Protein AF-A0A7S3PDJ6-F1 (afdb_monomer_lite)

Secondary structure (DSSP, 8-state):
-HHHHHHHIIIIIIIHHHTTGGGSSSPP--------TTTHHHHHHTTS-S-----HHHHHHHHHHH---------EEEEETTEEEEE----------TT-TT-SSSGGGTTPPPP------S--TTSS----

Organism: NCBI:txid265554

Radius of gyration: 19.79 Å; chains: 1; bounding box: 51×31×47 Å

Foldseek 3Di:
DVVQCVVPCVPFFVVCQVPVQVVDVVGDGGDDDDDDLVCVVVCVVVVVDDDDDDDVVSVVLCCVPVVDDDPAFDFDWDADPNDIDTDRDDDDDDDDDPPPPQDDDPVSCVPPDDDDDDPDDVDSVRPPPPDD

pLDDT: mean 81.1, std 13.99, range [37.38, 95.25]

Structure (mmCIF, N/CA/C/O backbone):
data_AF-A0A7S3PDJ6-F1
#
_entry.id   AF-A0A7S3PDJ6-F1
#
loop_
_atom_site.group_PDB
_atom_site.id
_atom_site.type_symbol
_atom_site.label_atom_id
_atom_site.label_alt_id
_atom_site.label_comp_id
_atom_site.label_asym_id
_atom_site.label_entity_id
_atom_site.label_seq_id
_atom_site.pdbx_PDB_ins_code
_atom_site.Cartn_x
_atom_site.Cartn_y
_atom_site.Cartn_z
_atom_site.occupancy
_atom_site.B_iso_or_equiv
_atom_site.auth_seq_id
_atom_site.auth_comp_id
_atom_site.auth_asym_id
_atom_site.auth_atom_id
_atom_site.pdbx_PDB_model_num
ATOM 1 N N . ASP A 1 1 ? -8.481 14.902 6.857 1.00 67.81 1 ASP A N 1
ATOM 2 C CA . ASP A 1 1 ? -8.453 15.216 5.417 1.00 67.81 1 ASP A CA 1
ATOM 3 C C . ASP A 1 1 ? -9.812 14.865 4.818 1.00 67.81 1 ASP A C 1
ATOM 5 O O . ASP A 1 1 ? -10.218 13.708 4.883 1.00 67.81 1 ASP A O 1
ATOM 9 N N . GLU A 1 2 ? -10.553 15.860 4.327 1.00 78.38 2 GLU A N 1
ATOM 10 C CA . GLU A 1 2 ? -11.913 15.667 3.799 1.00 78.38 2 GLU A CA 1
ATOM 11 C C . GLU A 1 2 ? -11.927 14.908 2.460 1.00 78.38 2 GLU A C 1
ATOM 13 O O . GLU A 1 2 ? -12.870 14.166 2.178 1.00 78.38 2 GLU A O 1
ATOM 18 N N . LEU A 1 3 ? -10.874 15.034 1.646 1.00 78.88 3 LEU A N 1
ATOM 19 C CA . LEU A 1 3 ? -10.787 14.373 0.342 1.00 78.88 3 LEU A CA 1
ATOM 20 C C . LEU A 1 3 ? -10.604 12.866 0.505 1.00 78.88 3 LEU A C 1
ATOM 22 O O . LEU A 1 3 ? -11.291 12.090 -0.159 1.00 78.88 3 LEU A O 1
ATOM 26 N N . VAL A 1 4 ? -9.730 12.453 1.428 1.00 74.25 4 VAL A N 1
ATOM 27 C CA . VAL A 1 4 ? -9.531 11.035 1.769 1.00 74.25 4 VAL A CA 1
ATOM 28 C C . VAL A 1 4 ? -10.837 10.422 2.271 1.00 74.25 4 VAL A C 1
ATOM 30 O O . VAL A 1 4 ? -11.233 9.354 1.807 1.00 74.25 4 VAL A O 1
ATOM 33 N N . TYR A 1 5 ? -11.547 11.127 3.158 1.00 81.25 5 TYR A N 1
ATOM 34 C CA . TYR A 1 5 ? -12.840 10.668 3.659 1.00 81.25 5 TYR A CA 1
ATOM 35 C C . TYR A 1 5 ? -13.850 10.489 2.518 1.00 81.25 5 TYR A C 1
ATOM 37 O O . TYR A 1 5 ? -14.393 9.403 2.342 1.00 81.25 5 TYR A O 1
ATOM 45 N N . ARG A 1 6 ? -14.062 11.510 1.678 1.00 83.00 6 ARG A N 1
ATOM 46 C CA . ARG A 1 6 ? -15.018 11.427 0.560 1.00 83.00 6 ARG A CA 1
ATOM 47 C C . ARG A 1 6 ? -14.681 10.312 -0.434 1.00 83.00 6 ARG A C 1
ATOM 49 O O . ARG A 1 6 ? -15.595 9.677 -0.949 1.00 83.00 6 ARG A O 1
ATOM 56 N N . MET A 1 7 ? -13.397 10.070 -0.696 1.00 79.56 7 MET A N 1
ATOM 57 C CA . MET A 1 7 ? -12.949 9.072 -1.670 1.00 79.56 7 MET A CA 1
ATOM 58 C C . MET A 1 7 ? -13.168 7.633 -1.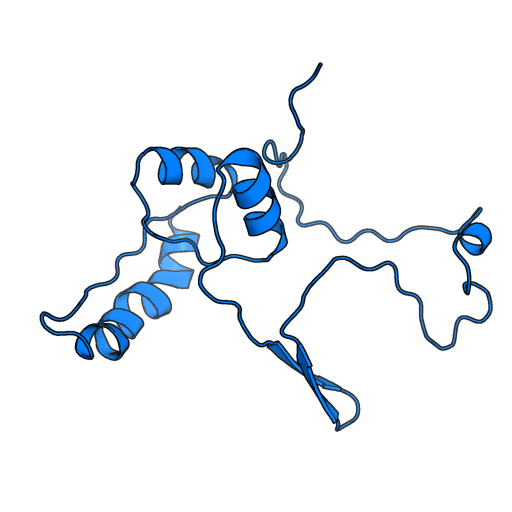192 1.00 79.56 7 MET A C 1
ATOM 60 O O . MET A 1 7 ? -13.532 6.773 -1.990 1.00 79.56 7 MET A O 1
ATOM 64 N N . TYR A 1 8 ? -12.960 7.371 0.101 1.00 82.38 8 TYR A N 1
ATOM 65 C CA . TYR A 1 8 ? -12.912 6.005 0.625 1.00 82.38 8 TYR A CA 1
ATOM 66 C C . TYR A 1 8 ? -14.095 5.618 1.519 1.00 82.38 8 TYR A C 1
ATOM 68 O O . TYR A 1 8 ? -14.341 4.425 1.685 1.00 82.38 8 TYR A O 1
ATOM 76 N N . ASN A 1 9 ? -14.870 6.575 2.041 1.00 87.12 9 ASN A N 1
ATOM 77 C CA . ASN A 1 9 ? -15.983 6.298 2.958 1.00 87.12 9 ASN A CA 1
ATOM 78 C C . ASN A 1 9 ? -17.065 5.398 2.341 1.00 87.12 9 ASN A C 1
ATOM 80 O O . ASN A 1 9 ? -17.542 4.471 2.991 1.00 87.12 9 ASN A O 1
ATOM 84 N N . VAL A 1 10 ? -17.423 5.622 1.074 1.00 88.00 10 VAL A N 1
ATOM 85 C CA . VAL A 1 10 ? -18.450 4.810 0.397 1.00 88.00 10 VAL A CA 1
ATOM 86 C C . VAL A 1 10 ? -18.005 3.349 0.277 1.00 88.00 10 VAL A C 1
ATOM 88 O O . VAL A 1 10 ? -18.764 2.437 0.594 1.00 88.00 10 VAL A O 1
ATOM 91 N N . THR A 1 11 ? -16.760 3.107 -0.132 1.00 83.50 11 THR A N 1
ATOM 92 C CA . THR A 1 11 ? -16.260 1.743 -0.352 1.00 83.50 11 THR A CA 1
ATOM 93 C C . THR A 1 11 ? -15.907 1.034 0.954 1.00 83.50 11 THR A C 1
ATOM 95 O O . THR A 1 11 ? -16.311 -0.105 1.163 1.00 83.50 11 THR A O 1
ATOM 98 N N . PHE A 1 12 ? -15.145 1.675 1.840 1.00 85.62 12 PHE A N 1
ATOM 99 C CA . PHE A 1 12 ? -14.591 0.992 3.008 1.00 85.62 12 PHE A CA 1
ATOM 100 C C . PHE A 1 12 ? -15.495 1.047 4.236 1.00 85.62 12 PHE A C 1
ATOM 102 O O . PHE A 1 12 ? -15.609 0.037 4.913 1.00 85.62 12 PHE A O 1
ATOM 109 N N . ALA A 1 13 ? -16.170 2.163 4.521 1.00 88.62 13 ALA A N 1
ATOM 110 C CA . ALA A 1 13 ? -17.091 2.201 5.658 1.00 88.62 13 ALA A CA 1
ATOM 111 C C . ALA A 1 13 ? -18.464 1.652 5.265 1.00 88.62 13 ALA A C 1
ATOM 113 O O . ALA A 1 13 ? -18.921 0.654 5.819 1.00 88.62 13 ALA A O 1
ATOM 114 N N . GLN A 1 14 ? -19.119 2.257 4.270 1.00 91.62 14 GLN A N 1
ATOM 115 C CA . GLN A 1 14 ? -20.511 1.919 3.954 1.00 91.62 14 GLN A CA 1
ATOM 116 C C . GLN A 1 14 ? -20.635 0.525 3.331 1.00 91.62 14 GLN A C 1
ATOM 118 O O . GLN A 1 14 ? -21.355 -0.325 3.854 1.00 91.62 14 GLN A O 1
ATOM 123 N N . TYR A 1 15 ? -19.919 0.266 2.232 1.00 91.56 15 TYR A N 1
ATOM 124 C CA . TYR A 1 15 ? -20.054 -1.000 1.515 1.00 91.56 15 TYR A CA 1
ATOM 125 C C . TYR A 1 15 ? -19.527 -2.194 2.321 1.00 91.56 15 TYR A C 1
ATOM 127 O O . TYR A 1 15 ? -20.222 -3.208 2.385 1.00 91.56 15 TYR A O 1
ATOM 135 N N . LEU A 1 16 ? -18.362 -2.108 2.984 1.00 90.38 16 LEU A N 1
ATOM 136 C CA . LEU A 1 16 ? -17.887 -3.235 3.803 1.00 90.38 16 LEU A CA 1
ATOM 137 C C . LEU A 1 16 ? -18.802 -3.510 4.996 1.00 90.38 16 LEU A C 1
ATOM 139 O O . LEU A 1 16 ? -19.084 -4.676 5.251 1.00 90.38 16 LEU A O 1
ATOM 143 N N . THR A 1 17 ? -19.336 -2.487 5.670 1.00 91.81 17 THR A N 1
ATOM 144 C CA . THR A 1 17 ? -20.303 -2.692 6.766 1.00 91.81 17 THR A CA 1
ATOM 145 C C . THR A 1 17 ? -21.573 -3.377 6.269 1.00 91.81 17 THR A C 1
ATOM 147 O O . THR A 1 17 ? -22.051 -4.331 6.884 1.00 91.81 17 THR A O 1
ATOM 150 N N . ALA A 1 18 ? -22.101 -2.935 5.124 1.00 93.62 18 ALA A N 1
ATOM 151 C CA . ALA A 1 18 ? -23.309 -3.501 4.528 1.00 93.62 18 ALA A CA 1
ATOM 152 C C . ALA A 1 18 ? -23.107 -4.912 3.948 1.00 93.62 18 ALA A C 1
ATOM 154 O O . ALA A 1 18 ? -24.084 -5.625 3.730 1.00 93.62 18 ALA A O 1
ATOM 155 N N . THR A 1 19 ? -21.862 -5.323 3.682 1.00 93.56 19 THR A N 1
ATOM 156 C CA . THR A 1 19 ? -21.550 -6.608 3.041 1.00 93.56 19 THR A CA 1
ATOM 157 C C . THR A 1 19 ? -20.718 -7.517 3.940 1.00 93.56 19 THR A C 1
ATOM 159 O O . THR A 1 19 ? -21.255 -8.435 4.552 1.00 93.56 19 THR A O 1
ATOM 162 N N . ALA A 1 20 ? -19.408 -7.289 4.029 1.00 89.50 20 ALA A N 1
ATOM 163 C CA . ALA A 1 20 ? -18.483 -8.107 4.805 1.00 89.50 20 ALA A CA 1
ATOM 164 C C . ALA A 1 20 ? -18.820 -8.115 6.303 1.00 89.50 20 ALA A C 1
ATOM 166 O O . ALA A 1 20 ? -18.768 -9.173 6.922 1.00 89.50 20 ALA A O 1
ATOM 167 N N . GLY A 1 21 ? -19.218 -6.971 6.864 1.00 90.88 21 GLY A N 1
ATOM 168 C CA . GLY A 1 21 ? -19.548 -6.821 8.282 1.00 90.88 21 GLY A CA 1
ATOM 169 C C . GLY A 1 21 ? -20.719 -7.696 8.721 1.00 90.88 21 GLY A C 1
ATOM 170 O O . GLY A 1 21 ? -20.680 -8.277 9.802 1.00 90.88 21 GLY A O 1
ATOM 171 N N . GLN A 1 22 ? -21.699 -7.896 7.834 1.00 95.25 22 GLN A N 1
ATOM 172 C CA . GLN A 1 22 ? -22.871 -8.746 8.080 1.00 95.25 22 GLN A CA 1
ATOM 173 C C . GLN A 1 22 ? -22.553 -10.248 8.116 1.00 95.25 22 GLN A C 1
ATOM 175 O O . GLN A 1 22 ? -23.425 -11.053 8.426 1.00 95.25 22 GLN A O 1
ATOM 180 N N . ARG A 1 23 ? -21.324 -10.655 7.771 1.00 94.19 23 ARG A N 1
ATOM 181 C CA . ARG A 1 23 ? -20.904 -12.066 7.808 1.00 94.19 23 ARG A CA 1
ATOM 182 C C . ARG A 1 23 ? -20.448 -12.527 9.195 1.00 94.19 23 ARG A C 1
ATOM 184 O O . ARG A 1 23 ? -20.152 -13.708 9.351 1.00 94.19 23 ARG A O 1
ATOM 191 N N . PHE A 1 24 ? -20.352 -11.616 10.159 1.00 94.44 24 PHE A N 1
ATOM 192 C CA . PHE A 1 24 ? -19.888 -11.879 11.521 1.00 94.44 24 PHE A CA 1
ATOM 193 C C . PHE A 1 24 ? -21.055 -11.865 12.517 1.00 94.44 24 PHE A C 1
ATOM 195 O O . PHE A 1 24 ? -22.083 -11.240 12.254 1.00 94.44 24 PHE A O 1
ATOM 202 N N . ASP A 1 25 ? -20.878 -12.536 13.659 1.00 92.81 25 ASP A N 1
ATOM 203 C CA . ASP A 1 25 ? -21.824 -12.532 14.780 1.00 92.81 25 ASP A CA 1
ATOM 204 C C . ASP A 1 25 ? -21.097 -12.141 16.091 1.00 92.81 25 ASP A C 1
ATOM 206 O O . ASP A 1 25 ? -20.258 -12.915 16.564 1.00 92.81 25 ASP A O 1
ATOM 210 N N . PRO A 1 26 ? -21.354 -10.945 16.661 1.00 93.50 26 PRO A N 1
ATOM 211 C CA . PRO A 1 26 ? -22.247 -9.913 16.129 1.00 93.50 26 PRO A CA 1
ATOM 212 C C . PRO A 1 26 ? -21.678 -9.241 14.860 1.00 93.50 26 PRO A C 1
ATOM 214 O O . PRO A 1 26 ? -20.461 -9.270 14.641 1.00 93.50 26 PRO A O 1
ATOM 217 N N . PRO A 1 27 ? -22.527 -8.607 14.025 1.00 94.44 27 PRO A N 1
ATOM 218 C CA . PRO A 1 27 ? -22.075 -7.911 12.824 1.00 94.44 27 PRO A CA 1
ATOM 219 C C . PRO A 1 27 ? -21.027 -6.837 13.123 1.00 94.44 27 PRO A C 1
ATOM 221 O O . PRO A 1 27 ? -21.184 -6.042 14.052 1.00 94.44 27 PRO A O 1
ATOM 224 N N . LEU A 1 28 ? -19.983 -6.778 12.296 1.00 92.62 28 LEU A N 1
ATOM 225 C CA . LEU A 1 28 ? -18.945 -5.751 12.397 1.00 92.62 28 LEU A CA 1
ATOM 226 C C . LEU A 1 28 ? -19.359 -4.473 11.663 1.00 92.62 28 LEU A C 1
ATOM 228 O O . LEU A 1 28 ? -20.011 -4.522 10.615 1.00 92.62 28 LEU A O 1
ATOM 232 N N . GLN A 1 29 ? -18.913 -3.332 12.183 1.00 93.19 29 GLN A N 1
ATOM 233 C CA . GLN A 1 29 ? -18.981 -2.044 11.499 1.00 93.19 29 GLN A CA 1
ATOM 234 C C . GLN A 1 29 ? -17.577 -1.541 11.190 1.00 93.19 29 GLN A C 1
ATOM 236 O O . GLN A 1 29 ? -16.646 -1.746 11.964 1.00 93.19 29 GLN A O 1
ATOM 241 N N . PHE A 1 30 ? -17.440 -0.895 10.038 1.00 91.62 30 PHE A N 1
ATOM 242 C CA . PHE A 1 30 ? -16.197 -0.298 9.580 1.00 91.62 30 PHE A CA 1
ATOM 243 C C . PHE A 1 30 ? -16.338 1.220 9.569 1.00 91.62 30 PHE A C 1
ATOM 245 O O . PHE A 1 30 ? -17.299 1.758 9.014 1.00 91.62 30 PHE A O 1
ATOM 252 N N . GLU A 1 31 ? -15.341 1.904 10.119 1.00 91.31 31 GLU A N 1
ATOM 253 C CA . GLU A 1 31 ? -15.252 3.360 10.127 1.00 91.31 31 GLU A CA 1
ATOM 254 C C . GLU A 1 31 ? -13.992 3.825 9.393 1.00 91.31 31 GLU A C 1
ATOM 256 O O . GLU A 1 31 ? -12.964 3.147 9.386 1.00 91.31 31 GLU A O 1
ATOM 261 N N . ILE A 1 32 ? -14.071 4.994 8.750 1.00 89.25 32 ILE A N 1
ATOM 262 C CA . ILE A 1 32 ? -12.915 5.609 8.096 1.00 89.25 32 ILE A CA 1
ATOM 263 C C . ILE A 1 32 ? -12.363 6.717 8.974 1.00 89.25 32 ILE A C 1
ATOM 265 O O . ILE A 1 32 ? -12.985 7.765 9.145 1.00 89.25 32 ILE A O 1
ATOM 269 N N . VAL A 1 33 ? -11.131 6.510 9.428 1.00 89.00 33 VAL A N 1
ATOM 270 C CA . VAL A 1 33 ? -10.300 7.554 10.017 1.00 89.00 33 VAL A CA 1
ATOM 271 C C . VAL A 1 33 ? -9.421 8.135 8.909 1.00 89.00 33 VAL A C 1
ATOM 273 O O . VAL A 1 33 ? -8.638 7.406 8.298 1.00 89.00 33 VAL A O 1
ATOM 276 N N . PRO A 1 34 ? -9.526 9.437 8.590 1.00 85.62 34 PRO A N 1
ATOM 277 C CA . PRO A 1 34 ? -8.653 10.050 7.599 1.00 85.62 34 PRO A CA 1
ATOM 278 C C . PRO A 1 34 ? -7.210 10.082 8.107 1.00 85.62 34 PRO A C 1
ATOM 280 O O . PRO A 1 34 ? -6.897 10.789 9.067 1.00 85.62 34 PRO A O 1
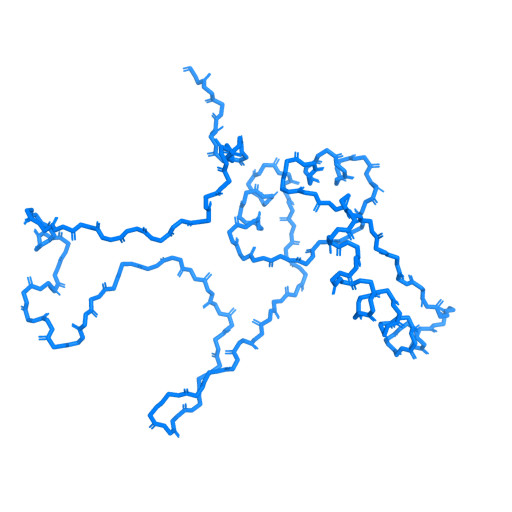ATOM 283 N N . VAL A 1 35 ? -6.329 9.351 7.429 1.00 83.94 35 VAL A N 1
ATOM 284 C CA . VAL A 1 35 ? -4.901 9.277 7.749 1.00 83.94 35 VA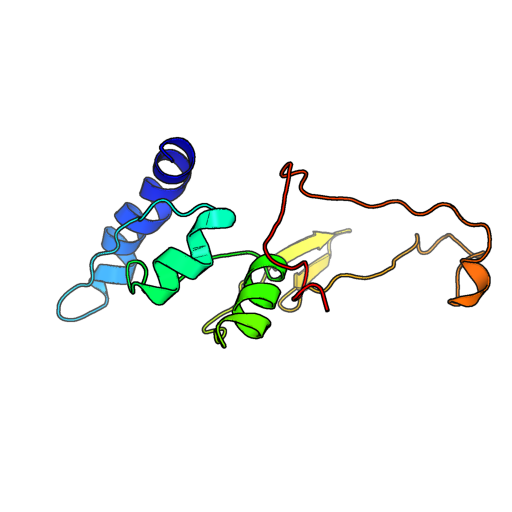L A CA 1
ATOM 285 C C . VAL A 1 35 ? -4.086 9.780 6.564 1.00 83.94 35 VAL A C 1
ATOM 287 O O . VAL A 1 35 ? -4.304 9.372 5.423 1.00 83.94 35 VAL A O 1
ATOM 290 N N . SER A 1 36 ? -3.143 10.677 6.837 1.00 82.62 36 SER A N 1
ATOM 291 C CA . SER A 1 36 ? -2.108 11.079 5.882 1.00 82.62 36 SER A CA 1
ATOM 292 C C . SER A 1 36 ? -0.851 10.238 6.089 1.00 82.62 36 SER A C 1
ATOM 294 O O . SER A 1 36 ? -0.641 9.698 7.173 1.00 82.62 36 SER A O 1
ATOM 296 N N . LEU A 1 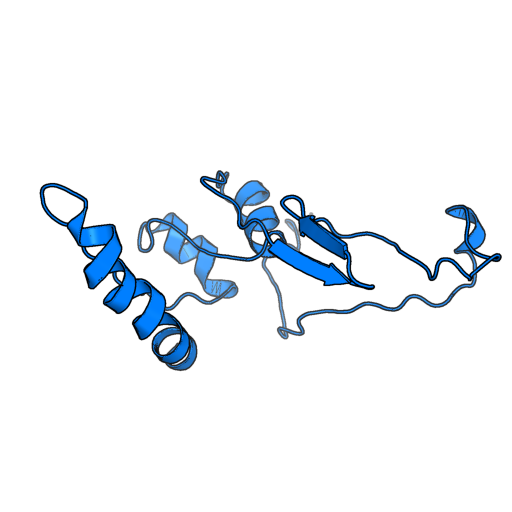37 ? 0.036 10.183 5.090 1.00 76.69 37 LEU A N 1
ATOM 297 C CA . LEU A 1 37 ? 1.336 9.519 5.258 1.00 76.69 37 LEU A CA 1
ATOM 298 C C . LEU A 1 37 ? 2.121 10.083 6.450 1.00 76.69 37 LEU A C 1
ATOM 300 O O . LEU A 1 37 ? 2.765 9.324 7.155 1.00 76.69 37 LEU A O 1
ATOM 304 N N . GLU A 1 38 ? 2.018 11.386 6.718 1.00 80.06 38 GLU A N 1
ATOM 305 C CA . GLU A 1 38 ? 2.700 12.037 7.844 1.00 80.06 38 GLU A CA 1
ATOM 306 C C . GLU A 1 38 ? 2.138 11.621 9.214 1.00 80.06 38 GLU A C 1
ATOM 308 O O . GLU A 1 38 ? 2.894 11.510 10.172 1.00 80.06 38 GLU A O 1
ATOM 313 N N . SER A 1 39 ? 0.829 11.366 9.309 1.00 85.56 39 SER A N 1
ATOM 314 C CA . SER A 1 39 ? 0.150 11.026 10.573 1.00 85.56 39 SER A CA 1
ATOM 315 C C . SER A 1 39 ? -0.016 9.524 10.804 1.00 85.56 39 SER A C 1
ATOM 317 O O . SER A 1 39 ? -0.485 9.124 11.866 1.00 85.56 39 SER A O 1
ATOM 319 N N . LEU A 1 40 ? 0.363 8.681 9.838 1.00 86.88 40 LEU A N 1
ATOM 320 C CA . LEU A 1 40 ? 0.119 7.240 9.896 1.00 86.88 40 LEU A CA 1
ATOM 321 C C . LEU A 1 40 ? 0.783 6.571 11.101 1.00 86.88 40 LEU A C 1
ATOM 323 O O . LEU A 1 40 ? 0.106 5.857 11.834 1.00 86.88 40 LEU A O 1
ATOM 327 N N . SER A 1 41 ? 2.079 6.811 11.324 1.00 84.69 41 SER A N 1
ATOM 328 C CA . SER A 1 41 ? 2.808 6.172 12.433 1.00 84.69 41 SER A CA 1
ATOM 329 C C . SER A 1 41 ? 2.263 6.625 13.784 1.00 84.69 41 SER A C 1
ATOM 331 O O . SER A 1 41 ? 1.975 5.794 14.638 1.00 84.69 41 SER A O 1
ATOM 333 N N . GLU A 1 42 ? 2.020 7.928 13.953 1.00 89.50 42 GLU A N 1
ATOM 334 C CA . GLU A 1 42 ? 1.446 8.468 15.188 1.00 89.50 42 GLU A CA 1
ATOM 335 C C . GLU A 1 42 ? 0.065 7.870 15.483 1.00 89.50 42 GLU A C 1
ATOM 337 O O . GLU A 1 42 ? -0.175 7.400 16.592 1.00 89.50 42 GLU A O 1
ATOM 342 N N . LYS A 1 43 ? -0.831 7.846 14.490 1.00 89.75 43 LYS A N 1
ATOM 343 C CA . LYS A 1 43 ? -2.186 7.302 14.649 1.00 89.75 43 LYS A CA 1
ATOM 344 C C . LYS A 1 43 ? -2.184 5.800 14.905 1.00 89.75 43 LYS A C 1
ATOM 346 O O . LYS A 1 43 ? -2.972 5.334 15.719 1.00 89.75 43 LYS A O 1
ATOM 351 N N . ALA A 1 44 ? -1.286 5.057 14.260 1.00 87.56 44 ALA A N 1
ATOM 352 C CA . ALA A 1 44 ? -1.111 3.633 14.519 1.00 87.56 44 ALA A CA 1
ATOM 353 C C . ALA A 1 44 ? -0.599 3.377 15.947 1.00 87.56 44 ALA A C 1
ATOM 355 O O . ALA A 1 44 ? -1.134 2.526 16.645 1.00 87.56 44 ALA A O 1
ATOM 356 N N . LEU A 1 45 ? 0.395 4.144 16.414 1.00 87.06 45 LEU A N 1
ATOM 357 C CA . LEU A 1 45 ? 0.944 4.018 17.771 1.00 87.06 45 LEU A CA 1
ATOM 358 C C . LEU A 1 45 ? -0.048 4.428 18.868 1.00 87.06 45 LEU A C 1
ATOM 360 O O . LEU A 1 45 ? 0.059 3.946 19.991 1.00 87.06 45 LEU A O 1
ATOM 364 N N . LYS A 1 46 ? -0.988 5.323 18.553 1.00 92.56 46 LYS A N 1
ATOM 365 C CA . LYS A 1 46 ? -2.082 5.727 19.445 1.00 92.56 4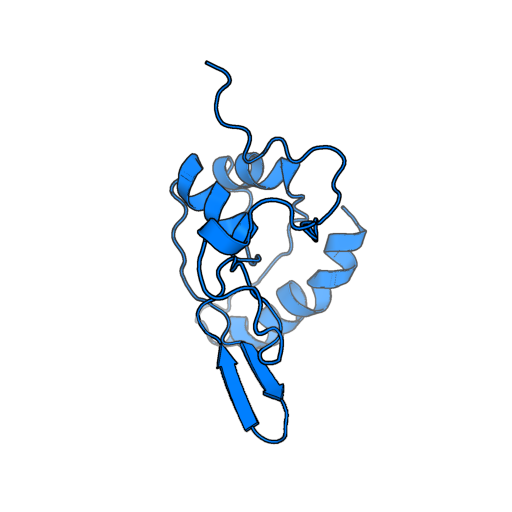6 LYS A CA 1
ATOM 366 C C . LYS A 1 46 ? -3.306 4.811 19.373 1.00 92.56 46 LYS A C 1
ATOM 368 O O . LYS A 1 46 ? -4.295 5.115 20.031 1.00 92.56 46 LYS A O 1
ATOM 373 N N . GLU A 1 47 ? -3.252 3.743 18.576 1.00 89.69 47 GLU A N 1
ATOM 374 C CA . GLU A 1 47 ? -4.376 2.822 18.354 1.00 89.69 47 GLU A CA 1
ATOM 375 C C . GLU A 1 47 ? -5.637 3.542 17.832 1.00 89.69 47 GLU A C 1
ATOM 377 O O . GLU A 1 47 ? -6.765 3.128 18.068 1.00 89.69 47 GLU A O 1
ATOM 382 N N . GLU A 1 48 ? -5.457 4.640 17.085 1.00 93.06 48 GLU A N 1
ATOM 383 C CA . GLU A 1 48 ? -6.562 5.353 16.427 1.00 93.06 48 GLU A CA 1
ATOM 384 C C . GLU A 1 48 ? -7.013 4.652 15.133 1.00 93.06 48 GLU A C 1
ATOM 386 O O . GLU A 1 48 ? -8.030 5.028 14.551 1.00 93.06 48 GLU A O 1
ATOM 391 N N . VAL A 1 49 ? -6.236 3.678 14.646 1.00 90.75 49 VAL A N 1
ATOM 392 C CA . VAL A 1 49 ? -6.555 2.832 13.489 1.00 90.75 49 VAL A CA 1
ATOM 393 C C . VAL A 1 49 ? -6.107 1.393 13.735 1.00 90.75 49 VAL A C 1
ATOM 395 O O . VAL A 1 49 ? -4.966 1.162 14.127 1.00 90.75 49 VAL A O 1
ATOM 398 N N . ASP A 1 50 ? -6.977 0.425 13.436 1.00 89.12 50 ASP A N 1
ATOM 399 C CA . ASP A 1 50 ? -6.685 -1.004 13.639 1.00 89.12 50 ASP A CA 1
ATOM 400 C C . ASP A 1 50 ? -5.901 -1.631 12.478 1.00 89.12 50 ASP A C 1
ATOM 402 O O . ASP A 1 50 ? -5.069 -2.520 12.658 1.00 89.12 50 ASP A O 1
ATOM 406 N N . PHE A 1 51 ? -6.174 -1.187 11.250 1.00 89.50 51 PHE A N 1
ATOM 407 C CA . PHE A 1 51 ? -5.492 -1.658 10.049 1.00 89.50 51 PHE A CA 1
ATOM 408 C C . PHE A 1 51 ? -5.425 -0.560 8.993 1.00 89.50 51 PHE A C 1
ATOM 410 O O . PHE A 1 51 ? -6.237 0.365 8.961 1.00 89.50 51 PHE A O 1
ATOM 417 N N . PHE A 1 52 ? -4.452 -0.675 8.089 1.00 88.69 52 PHE A N 1
ATOM 418 C CA . PHE A 1 52 ? -4.259 0.294 7.021 1.00 88.69 52 PHE A CA 1
ATOM 419 C C . PHE A 1 52 ? -4.103 -0.397 5.671 1.00 88.69 52 PHE A C 1
ATOM 421 O O . PHE A 1 52 ? -3.224 -1.236 5.471 1.00 88.69 52 PHE A O 1
ATOM 428 N N . PHE A 1 53 ? -4.956 -0.022 4.723 1.00 85.88 53 PHE A N 1
ATOM 429 C CA . PHE A 1 53 ? -4.877 -0.489 3.348 1.00 85.88 53 PHE A CA 1
ATOM 430 C C . PHE A 1 53 ? -3.996 0.462 2.530 1.00 85.88 53 PHE A C 1
ATOM 432 O O . PHE A 1 53 ? -4.336 1.630 2.344 1.00 85.88 53 PHE A O 1
ATOM 439 N N . SER A 1 54 ? -2.846 -0.018 2.050 1.00 83.00 54 SER A N 1
ATOM 440 C CA . SER A 1 54 ? -1.867 0.825 1.356 1.00 83.00 54 SER A CA 1
ATOM 441 C C . SER A 1 54 ? -1.044 0.076 0.311 1.00 83.00 54 SER A C 1
ATOM 443 O O . SER A 1 54 ? -1.107 -1.146 0.188 1.00 83.00 54 SER A O 1
ATOM 445 N N . SER A 1 55 ? -0.265 0.833 -0.464 1.00 81.81 55 SER A N 1
ATOM 446 C CA . SER A 1 55 ? 0.741 0.272 -1.368 1.00 81.81 55 SER A CA 1
ATOM 447 C C . SER A 1 55 ? 1.917 -0.348 -0.604 1.00 81.81 55 SER A C 1
ATOM 449 O O . SER A 1 55 ? 2.206 0.030 0.534 1.00 81.81 55 SER A O 1
ATOM 451 N N . SER A 1 56 ? 2.661 -1.243 -1.262 1.00 81.69 56 SER A N 1
ATOM 452 C CA . SER A 1 56 ? 3.814 -1.916 -0.652 1.00 81.69 56 SER A CA 1
ATOM 453 C C . SER A 1 56 ? 4.920 -0.959 -0.192 1.00 81.69 56 SER A C 1
ATOM 455 O O . SER A 1 56 ? 5.599 -1.262 0.783 1.00 81.69 56 SER A O 1
ATOM 457 N N . ALA A 1 57 ? 5.066 0.212 -0.824 1.00 80.44 57 ALA A N 1
ATOM 458 C CA . ALA A 1 57 ? 6.043 1.225 -0.417 1.00 80.44 57 ALA A CA 1
ATOM 459 C C . ALA A 1 57 ? 5.730 1.832 0.965 1.00 80.44 57 ALA A C 1
ATOM 461 O O . ALA A 1 57 ? 6.630 2.049 1.773 1.00 80.44 57 ALA A O 1
ATOM 462 N N . VAL A 1 58 ? 4.450 2.070 1.267 1.00 83.81 58 VAL A N 1
ATOM 463 C CA . VAL A 1 58 ? 4.033 2.575 2.587 1.00 83.81 58 VAL A CA 1
ATOM 464 C C . VAL A 1 58 ? 4.205 1.480 3.638 1.00 83.81 58 VAL A C 1
ATOM 466 O O . VAL A 1 58 ? 4.770 1.726 4.704 1.00 83.81 58 VAL A O 1
ATOM 469 N N . PHE A 1 59 ? 3.795 0.251 3.306 1.00 86.62 59 PHE A N 1
ATOM 470 C CA . PHE A 1 59 ? 3.986 -0.904 4.177 1.00 86.62 59 PHE A CA 1
ATOM 471 C C . PHE A 1 59 ? 5.465 -1.140 4.515 1.00 86.62 59 PHE A C 1
ATOM 473 O O . PHE A 1 59 ? 5.769 -1.407 5.674 1.00 86.62 59 PHE A O 1
ATOM 480 N N . SER A 1 60 ? 6.393 -0.991 3.560 1.00 83.69 60 SER A N 1
ATOM 481 C CA . SER A 1 60 ? 7.818 -1.217 3.834 1.00 83.69 60 SER A CA 1
ATOM 482 C C . SER A 1 60 ? 8.381 -0.304 4.924 1.00 83.69 60 SER A C 1
ATOM 484 O O . SER A 1 60 ? 9.158 -0.786 5.746 1.00 83.69 60 SER A O 1
ATOM 486 N N . CYS A 1 61 ? 7.962 0.968 4.992 1.00 82.94 61 CYS A N 1
ATOM 487 C CA . CYS A 1 61 ? 8.437 1.862 6.055 1.00 82.94 61 CYS A CA 1
ATOM 488 C C . CYS A 1 61 ? 7.764 1.509 7.402 1.00 82.94 61 CYS A C 1
ATOM 490 O O . CYS A 1 61 ? 8.461 1.348 8.400 1.00 82.94 61 CYS A O 1
ATOM 492 N N . MET A 1 62 ? 6.457 1.207 7.431 1.00 86.94 62 MET A N 1
ATOM 493 C CA . MET A 1 62 ? 5.776 0.750 8.661 1.00 86.94 62 MET A CA 1
ATOM 494 C C . MET A 1 62 ? 6.317 -0.585 9.207 1.00 86.94 62 MET A C 1
ATOM 496 O O . MET A 1 62 ? 6.384 -0.787 10.419 1.00 86.94 62 MET A O 1
ATOM 500 N N . ALA A 1 63 ? 6.706 -1.514 8.334 1.00 87.12 63 ALA A N 1
ATOM 501 C CA . ALA A 1 63 ? 7.302 -2.785 8.734 1.00 87.12 63 ALA A CA 1
ATOM 502 C C . ALA A 1 63 ? 8.691 -2.58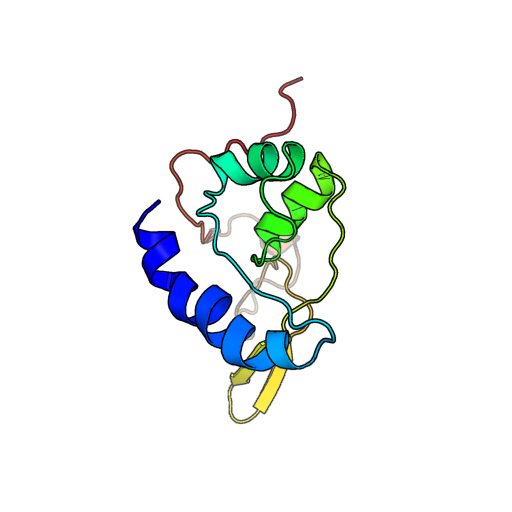3 9.358 1.00 87.12 63 ALA A C 1
ATOM 504 O O . ALA A 1 63 ? 9.007 -3.206 10.372 1.00 87.12 63 ALA A O 1
ATOM 505 N N . ALA A 1 64 ? 9.500 -1.693 8.775 1.00 85.00 64 ALA A N 1
ATOM 506 C CA . ALA A 1 64 ? 10.839 -1.388 9.264 1.00 85.00 64 ALA A CA 1
ATOM 507 C C . ALA A 1 64 ? 10.819 -0.620 10.596 1.00 85.00 64 ALA A C 1
ATOM 509 O O . ALA A 1 64 ? 11.572 -0.959 11.507 1.00 85.00 64 ALA A O 1
ATOM 510 N N . GLU A 1 65 ? 9.957 0.390 10.720 1.00 84.12 65 GLU A N 1
ATOM 511 C CA . GLU A 1 65 ? 9.989 1.333 11.846 1.00 84.12 65 GLU A CA 1
ATOM 512 C C . GLU A 1 65 ? 9.022 0.958 12.975 1.00 84.12 65 GLU A C 1
ATOM 514 O O . GLU A 1 65 ? 9.352 1.087 14.153 1.00 84.12 65 GLU A O 1
ATOM 519 N N . ASN A 1 66 ? 7.844 0.432 12.634 1.00 85.06 66 ASN A N 1
ATOM 520 C CA . ASN A 1 66 ? 6.767 0.144 13.585 1.00 85.06 66 ASN A CA 1
ATOM 521 C C . ASN A 1 66 ? 6.485 -1.358 13.737 1.00 85.06 66 ASN A C 1
ATOM 523 O O . ASN A 1 66 ? 5.502 -1.731 14.374 1.00 85.06 66 ASN A O 1
ATOM 527 N N . LYS A 1 67 ? 7.330 -2.229 13.161 1.00 86.38 67 LYS A N 1
ATOM 528 C CA . LYS A 1 67 ? 7.174 -3.698 13.179 1.00 86.38 67 LYS A CA 1
ATOM 529 C C . LYS A 1 67 ? 5.807 -4.169 12.662 1.00 86.38 67 LYS A C 1
ATOM 531 O O . LYS A 1 67 ? 5.315 -5.218 13.081 1.00 86.38 67 LYS A O 1
ATOM 536 N N . ALA A 1 68 ? 5.195 -3.400 11.761 1.00 88.19 68 ALA A N 1
ATOM 537 C CA . ALA A 1 68 ? 3.919 -3.760 11.159 1.00 88.19 68 ALA A CA 1
ATOM 538 C C . ALA A 1 68 ? 4.029 -5.091 10.398 1.00 88.19 68 ALA A C 1
ATOM 540 O O . ALA A 1 68 ? 5.043 -5.373 9.755 1.00 88.19 68 ALA A O 1
ATOM 541 N N . GLN A 1 69 ? 2.967 -5.897 10.445 1.00 89.44 69 GLN A N 1
ATOM 542 C CA . GLN A 1 69 ? 2.897 -7.187 9.759 1.00 89.44 69 GLN A CA 1
ATOM 543 C C . GLN A 1 69 ? 1.821 -7.160 8.667 1.00 89.44 69 GLN A C 1
ATOM 545 O O . GLN A 1 69 ? 0.753 -6.581 8.878 1.00 89.44 69 GLN A O 1
ATOM 550 N N . PRO A 1 70 ? 2.070 -7.770 7.496 1.00 88.12 70 PRO A N 1
ATOM 551 C CA . PRO A 1 70 ? 1.078 -7.820 6.438 1.00 88.12 70 PRO A CA 1
ATOM 552 C C . PRO A 1 70 ? 0.069 -8.932 6.748 1.00 88.12 70 PRO A C 1
ATOM 554 O O . PRO A 1 70 ? 0.458 -10.071 6.993 1.00 88.12 70 PRO A O 1
ATOM 557 N N . LEU A 1 71 ? -1.226 -8.615 6.706 1.00 86.06 71 LEU A N 1
ATOM 558 C CA . LEU A 1 71 ? -2.288 -9.613 6.892 1.00 86.06 71 LEU A CA 1
ATOM 559 C C . LEU A 1 71 ? -2.729 -10.238 5.566 1.00 86.06 71 LEU A C 1
ATOM 561 O O . LEU A 1 71 ? -2.923 -11.446 5.477 1.00 86.06 71 LEU A O 1
ATOM 565 N N . VAL A 1 72 ? -2.880 -9.412 4.530 1.00 84.69 72 VAL A N 1
ATOM 566 C CA . VAL A 1 72 ? -3.323 -9.815 3.189 1.00 84.69 72 VAL A CA 1
ATOM 567 C C . VAL A 1 72 ? -2.694 -8.909 2.130 1.00 84.69 72 VAL A C 1
ATOM 569 O O . VAL A 1 72 ? -2.310 -7.776 2.421 1.00 84.69 72 VAL A O 1
ATOM 572 N N . THR A 1 73 ? -2.609 -9.395 0.890 1.00 82.88 73 THR A N 1
ATOM 573 C CA . THR A 1 73 ? -2.168 -8.616 -0.278 1.00 82.88 73 THR A CA 1
ATOM 574 C C . THR A 1 73 ? -3.239 -8.631 -1.366 1.00 82.88 73 THR A C 1
ATOM 576 O O . THR A 1 73 ? -4.057 -9.549 -1.430 1.00 82.88 73 THR A O 1
ATOM 579 N N . ILE A 1 74 ? -3.235 -7.623 -2.238 1.00 81.00 74 ILE A N 1
ATOM 580 C CA . ILE A 1 74 ? -4.083 -7.623 -3.432 1.00 81.00 74 ILE A CA 1
ATOM 581 C C . ILE A 1 74 ? -3.380 -8.398 -4.537 1.00 81.00 74 ILE A C 1
ATOM 583 O O . ILE A 1 74 ? -2.247 -8.079 -4.893 1.00 81.00 74 ILE A O 1
ATOM 587 N N . ILE A 1 75 ? -4.098 -9.334 -5.153 1.00 78.94 75 ILE A N 1
ATOM 588 C CA . ILE A 1 75 ? -3.689 -9.916 -6.429 1.00 78.94 75 ILE A CA 1
ATOM 589 C C . ILE A 1 75 ? -4.126 -8.968 -7.537 1.00 78.94 75 ILE A C 1
ATOM 591 O O . ILE A 1 75 ? -5.315 -8.757 -7.788 1.00 78.94 75 ILE A O 1
ATOM 595 N N . ASN A 1 76 ? -3.149 -8.355 -8.189 1.00 79.06 76 ASN A N 1
ATOM 596 C CA . ASN A 1 76 ? -3.403 -7.400 -9.241 1.00 79.06 76 ASN A CA 1
ATOM 597 C C . ASN A 1 76 ? -3.491 -8.115 -10.596 1.00 79.06 76 ASN A C 1
ATOM 599 O O . ASN A 1 76 ? -2.488 -8.587 -11.130 1.00 79.06 76 ASN A O 1
ATOM 603 N N . ARG A 1 77 ? -4.702 -8.184 -11.156 1.00 82.19 77 ARG A N 1
ATOM 604 C CA . ARG A 1 77 ? -4.946 -8.763 -12.480 1.00 82.19 77 ARG A CA 1
ATOM 605 C C . ARG A 1 77 ? -4.654 -7.730 -13.570 1.00 82.19 77 ARG A C 1
ATOM 607 O O . ARG A 1 77 ? -5.219 -6.629 -13.570 1.00 82.19 77 ARG A O 1
ATOM 614 N N . ARG A 1 78 ? -3.775 -8.078 -14.508 1.00 83.06 78 ARG A N 1
ATOM 615 C CA . ARG A 1 78 ? -3.400 -7.247 -15.659 1.00 83.06 78 ARG A CA 1
ATOM 616 C C . ARG A 1 78 ? -3.579 -8.021 -16.949 1.00 83.06 78 ARG A C 1
ATOM 618 O O . ARG A 1 78 ? -3.133 -9.154 -17.053 1.00 83.06 78 ARG A O 1
ATOM 625 N N . GLU A 1 79 ? -4.196 -7.385 -17.933 1.00 87.94 79 GLU A N 1
ATOM 626 C CA . GLU A 1 79 ? -4.265 -7.915 -19.288 1.00 87.94 79 GLU A CA 1
ATOM 627 C C . GLU A 1 79 ? -3.252 -7.179 -20.164 1.00 87.94 79 GLU A C 1
ATOM 629 O O . GLU A 1 79 ? -3.259 -5.950 -20.240 1.00 87.94 79 GLU A O 1
ATOM 634 N N . ALA A 1 80 ? -2.354 -7.923 -20.804 1.00 86.75 80 ALA A N 1
ATOM 635 C CA . ALA A 1 80 ? -1.393 -7.376 -21.748 1.00 86.75 80 ALA A CA 1
ATOM 636 C C . ALA A 1 80 ? -1.198 -8.352 -22.905 1.00 86.75 80 ALA A C 1
ATOM 638 O O . ALA A 1 80 ? -0.933 -9.534 -22.697 1.00 86.75 80 ALA A O 1
ATOM 639 N N . ARG A 1 81 ? -1.318 -7.844 -24.139 1.00 84.31 81 ARG A N 1
ATOM 640 C CA . ARG A 1 81 ? -1.162 -8.634 -25.375 1.00 84.31 81 ARG A CA 1
ATOM 641 C C . ARG A 1 81 ? -2.054 -9.891 -25.409 1.00 84.31 81 ARG A C 1
ATOM 643 O O . ARG A 1 81 ? -1.625 -10.929 -25.895 1.00 84.31 81 ARG A O 1
ATOM 650 N N . GLY A 1 82 ? -3.272 -9.805 -24.864 1.00 89.81 82 GLY A N 1
ATOM 651 C CA . GLY A 1 82 ? -4.219 -10.926 -24.787 1.00 89.81 82 GLY A CA 1
ATOM 652 C C . GLY A 1 82 ? -3.905 -11.970 -23.708 1.00 89.81 82 GLY A C 1
ATOM 653 O O . GLY A 1 82 ? -4.603 -12.975 -23.614 1.00 89.81 82 GLY A O 1
ATOM 654 N N . HIS A 1 83 ? -2.880 -11.744 -22.881 1.00 85.75 83 HIS A N 1
ATOM 655 C CA . HIS A 1 83 ? -2.545 -12.594 -21.744 1.00 85.75 83 HIS A CA 1
ATOM 656 C C . HIS A 1 83 ? -2.939 -11.931 -20.432 1.00 85.75 83 HIS A C 1
ATOM 658 O O . HIS A 1 83 ? -2.796 -10.719 -20.259 1.00 85.75 83 HIS A O 1
ATOM 664 N N . ILE A 1 84 ? -3.404 -12.754 -19.497 1.00 87.44 84 ILE A N 1
ATOM 665 C CA . ILE A 1 84 ? -3.801 -12.329 -18.161 1.00 87.44 84 ILE A CA 1
ATOM 666 C C . ILE A 1 84 ? -2.689 -12.707 -17.192 1.00 87.44 84 ILE A C 1
ATOM 668 O O . ILE A 1 84 ? -2.315 -13.872 -17.086 1.00 87.44 84 ILE A O 1
ATOM 672 N N . TYR A 1 85 ? -2.183 -11.706 -16.487 1.00 83.56 85 TYR A N 1
ATOM 673 C CA . TYR A 1 85 ? -1.154 -11.826 -15.471 1.00 83.56 85 TYR A CA 1
ATOM 674 C C . TYR A 1 85 ? -1.765 -11.534 -14.108 1.00 83.56 85 TYR A C 1
ATOM 676 O O . TYR A 1 85 ? -2.423 -10.507 -13.923 1.00 83.56 85 TYR A O 1
ATOM 684 N N . GLU A 1 86 ? -1.532 -12.427 -13.156 1.00 83.12 86 GLU A N 1
ATOM 685 C CA . GLU A 1 86 ? -1.876 -12.231 -11.753 1.00 83.12 86 GLU A CA 1
ATOM 686 C C . GLU A 1 86 ? -0.602 -11.861 -10.999 1.00 83.12 86 GLU A C 1
ATOM 688 O O . GLU A 1 86 ? 0.331 -12.654 -10.901 1.00 83.12 86 GLU A O 1
ATOM 693 N N . LEU A 1 87 ? -0.530 -10.612 -10.543 1.00 78.81 87 LEU A N 1
ATOM 694 C CA . LEU A 1 87 ? 0.641 -10.058 -9.875 1.00 78.81 87 LEU A CA 1
ATOM 695 C C . LEU A 1 87 ? 0.335 -9.912 -8.385 1.00 78.81 87 LEU A C 1
ATOM 697 O O . LEU A 1 87 ? -0.353 -8.979 -7.973 1.00 78.81 87 LEU A O 1
ATOM 701 N N . ASP A 1 88 ? 0.839 -10.848 -7.587 1.00 69.31 88 ASP A N 1
ATOM 702 C CA . ASP A 1 88 ? 0.706 -10.885 -6.124 1.00 69.31 88 ASP A CA 1
ATOM 703 C C . ASP A 1 88 ? 1.955 -10.351 -5.390 1.00 69.31 88 ASP A C 1
ATOM 705 O O . ASP A 1 88 ? 1.921 -10.091 -4.185 1.00 69.31 88 ASP A O 1
ATOM 709 N N . LYS A 1 89 ? 3.049 -10.131 -6.130 1.00 66.50 89 LYS A N 1
ATOM 710 C CA . LYS A 1 89 ? 4.307 -9.539 -5.663 1.00 66.50 89 LYS A CA 1
ATOM 711 C C . LYS A 1 89 ? 4.604 -8.262 -6.438 1.00 66.50 89 LYS A C 1
ATOM 713 O O . LYS A 1 89 ? 4.748 -8.280 -7.658 1.00 66.50 89 LYS A O 1
ATOM 718 N N . TYR A 1 90 ? 4.736 -7.155 -5.712 1.00 65.75 90 TYR A N 1
ATOM 719 C CA . TYR A 1 90 ? 5.074 -5.850 -6.271 1.00 65.75 90 TYR A CA 1
ATOM 720 C C . TYR A 1 90 ? 6.315 -5.291 -5.573 1.00 65.75 90 TYR A C 1
ATOM 722 O O . TYR A 1 90 ? 6.262 -4.918 -4.399 1.00 65.75 90 TYR A O 1
ATOM 730 N N . GLY A 1 91 ? 7.429 -5.245 -6.299 1.00 65.31 91 GLY A N 1
ATOM 731 C CA . GLY A 1 91 ? 8.692 -4.655 -5.858 1.00 65.31 91 GLY A CA 1
ATOM 732 C C . GLY A 1 91 ? 9.208 -3.664 -6.896 1.00 65.31 91 GLY A C 1
ATOM 733 O O . GLY A 1 91 ? 8.897 -3.784 -8.081 1.00 65.31 91 GLY A O 1
ATOM 734 N N . GLY A 1 92 ? 9.978 -2.668 -6.455 1.00 65.88 92 GLY A N 1
ATOM 735 C CA . GLY A 1 92 ? 10.677 -1.775 -7.374 1.00 65.88 92 GLY A CA 1
ATOM 736 C C . GLY A 1 92 ? 11.691 -2.565 -8.198 1.00 65.88 92 GLY A C 1
ATOM 737 O O . GLY A 1 92 ? 12.466 -3.342 -7.645 1.00 65.88 92 GLY A O 1
ATOM 738 N N . VAL A 1 93 ? 11.681 -2.374 -9.514 1.00 74.56 93 VAL A N 1
ATOM 739 C CA . VAL A 1 93 ? 12.623 -3.015 -10.436 1.00 74.56 93 VAL A CA 1
ATOM 740 C C . VAL A 1 93 ? 13.266 -1.965 -11.326 1.00 74.56 93 VAL A C 1
ATOM 742 O O . VAL A 1 93 ? 12.623 -0.990 -11.717 1.00 74.56 93 VAL A O 1
ATOM 745 N N . ILE A 1 94 ? 14.532 -2.185 -11.673 1.00 80.38 94 ILE A N 1
ATOM 746 C CA . ILE A 1 94 ? 15.142 -1.532 -12.829 1.00 80.38 94 ILE A CA 1
ATOM 747 C C . ILE A 1 94 ? 14.745 -2.371 -14.036 1.00 80.38 94 ILE A C 1
ATOM 749 O O . ILE A 1 94 ? 15.002 -3.573 -14.070 1.00 80.38 94 ILE A O 1
ATOM 753 N N . PHE A 1 95 ? 14.093 -1.749 -15.009 1.00 86.12 95 PHE A N 1
ATOM 754 C CA . PHE A 1 95 ? 13.679 -2.416 -16.233 1.00 86.12 95 PHE A CA 1
ATOM 755 C C . PHE A 1 95 ? 14.071 -1.582 -17.446 1.00 86.12 95 PHE A C 1
ATOM 757 O O . PHE A 1 95 ? 14.235 -0.365 -17.376 1.00 86.12 95 PHE A O 1
ATOM 764 N N . THR A 1 96 ? 14.201 -2.261 -18.576 1.00 89.44 96 THR A N 1
ATOM 765 C CA . THR A 1 96 ? 14.425 -1.664 -19.889 1.00 89.44 96 THR A CA 1
ATOM 766 C C . THR A 1 96 ? 13.486 -2.330 -20.892 1.00 89.44 96 THR A C 1
ATOM 768 O O . THR A 1 96 ? 12.872 -3.358 -20.596 1.00 89.44 96 THR A O 1
ATOM 771 N N . LEU A 1 97 ? 13.330 -1.739 -22.075 1.00 86.88 97 LEU A N 1
ATOM 772 C CA . LEU A 1 97 ? 12.566 -2.374 -23.145 1.00 86.88 97 LEU A CA 1
ATOM 773 C C . LEU A 1 97 ? 13.268 -3.656 -23.592 1.00 86.88 97 LEU A C 1
ATOM 775 O O . LEU A 1 97 ? 14.484 -3.674 -23.739 1.00 86.88 97 LEU A O 1
ATOM 779 N N . ALA A 1 98 ? 12.489 -4.693 -23.903 1.00 85.88 98 ALA A N 1
ATOM 780 C CA . ALA A 1 98 ? 13.026 -5.951 -24.429 1.00 85.88 98 ALA A CA 1
ATOM 781 C C . ALA A 1 98 ? 13.803 -5.773 -25.750 1.00 85.88 98 ALA A C 1
ATOM 783 O O . ALA A 1 98 ? 14.627 -6.606 -26.094 1.00 85.88 98 ALA A O 1
ATOM 784 N N . THR A 1 99 ? 13.546 -4.688 -26.485 1.00 91.00 99 THR A N 1
ATOM 785 C CA . THR A 1 99 ? 14.251 -4.322 -27.723 1.00 91.00 99 THR A CA 1
ATOM 786 C C . THR A 1 99 ? 15.514 -3.488 -27.481 1.00 91.00 99 THR A C 1
ATOM 788 O O . THR A 1 99 ? 16.132 -3.038 -28.440 1.00 91.00 99 THR A O 1
ATOM 791 N N . ASN A 1 100 ? 15.875 -3.197 -26.227 1.00 88.81 100 ASN A N 1
ATOM 792 C CA . ASN A 1 100 ? 17.077 -2.437 -25.903 1.00 88.81 100 ASN A CA 1
ATOM 793 C C . ASN A 1 100 ? 18.267 -3.383 -25.724 1.00 88.81 100 ASN A C 1
ATOM 795 O O . ASN A 1 100 ? 18.535 -3.861 -24.626 1.00 88.81 100 ASN A O 1
ATOM 799 N N . GLU A 1 101 ? 19.003 -3.605 -26.809 1.00 90.81 101 GLU A N 1
ATOM 800 C CA . GLU A 1 101 ? 20.162 -4.506 -26.837 1.00 90.81 101 GLU A CA 1
ATOM 801 C C . GLU A 1 101 ? 21.398 -3.946 -26.108 1.00 90.81 101 GLU A C 1
ATOM 803 O O . GLU A 1 101 ? 22.394 -4.649 -25.957 1.00 90.81 101 GLU A O 1
ATOM 808 N N . HIS A 1 102 ? 21.358 -2.693 -25.638 1.00 92.12 102 HIS A N 1
ATOM 809 C CA . HIS A 1 102 ? 22.500 -2.011 -25.022 1.00 92.12 102 HIS A CA 1
ATOM 810 C C . HIS A 1 102 ? 22.533 -2.077 -23.492 1.00 92.12 102 HIS A C 1
ATOM 812 O O . HIS A 1 102 ? 23.474 -1.545 -22.909 1.00 92.12 102 HIS A O 1
ATOM 818 N N . ILE A 1 103 ? 21.504 -2.629 -22.839 1.00 90.31 103 ILE A N 1
ATOM 819 C CA . ILE A 1 103 ? 21.431 -2.740 -21.375 1.00 90.31 103 ILE A CA 1
ATOM 820 C C . ILE A 1 103 ? 21.025 -4.165 -21.022 1.00 90.31 103 ILE A C 1
ATOM 822 O O . ILE A 1 103 ? 19.840 -4.490 -21.003 1.00 90.31 103 ILE A O 1
ATOM 826 N N . ASN A 1 104 ? 22.019 -4.996 -20.725 1.00 89.44 104 ASN A N 1
ATOM 827 C CA . ASN A 1 104 ? 21.827 -6.390 -20.328 1.00 89.44 104 ASN A CA 1
ATOM 828 C C . ASN A 1 104 ? 22.463 -6.684 -18.964 1.00 89.44 104 ASN A C 1
ATOM 830 O O . ASN A 1 104 ? 22.025 -7.605 -18.275 1.00 89.44 104 ASN A O 1
ATOM 834 N N . THR A 1 105 ? 23.462 -5.896 -18.553 1.00 89.38 105 THR A N 1
ATOM 835 C CA . THR A 1 105 ? 24.102 -6.001 -17.235 1.00 89.38 105 THR A CA 1
ATOM 836 C C . THR A 1 105 ? 24.052 -4.679 -16.466 1.00 89.38 105 THR A C 1
ATOM 838 O O . THR A 1 105 ? 23.667 -3.632 -16.990 1.00 89.38 105 THR A O 1
ATOM 841 N N . LEU A 1 106 ? 24.432 -4.709 -15.185 1.00 86.75 106 LEU A N 1
ATOM 842 C CA . LEU A 1 106 ? 24.488 -3.501 -14.356 1.00 86.75 106 LEU A CA 1
ATOM 843 C C . LEU A 1 106 ? 25.592 -2.536 -14.815 1.00 86.75 106 LEU A C 1
ATOM 845 O O . LEU A 1 106 ? 25.461 -1.324 -14.655 1.00 86.75 106 LEU A O 1
ATOM 849 N N . GLU A 1 107 ? 26.672 -3.044 -15.405 1.00 93.81 107 GLU A N 1
ATOM 850 C CA . GLU A 1 107 ? 27.775 -2.238 -15.927 1.00 93.81 107 GLU A CA 1
ATOM 851 C C . GLU A 1 107 ? 27.343 -1.365 -17.111 1.00 93.81 107 GLU A C 1
ATOM 853 O O . GLU A 1 107 ? 27.843 -0.244 -17.246 1.00 93.81 107 GLU A O 1
ATOM 858 N N . ASP A 1 108 ? 26.382 -1.831 -17.912 1.00 92.44 108 ASP A N 1
ATOM 859 C CA . ASP A 1 108 ? 25.839 -1.112 -19.072 1.00 92.44 108 ASP A CA 1
ATOM 860 C C . ASP A 1 108 ? 25.101 0.182 -18.690 1.00 92.44 108 ASP A C 1
ATOM 862 O O . ASP A 1 108 ? 24.892 1.067 -19.528 1.00 92.44 108 ASP A O 1
ATOM 866 N N . LEU A 1 109 ? 24.731 0.325 -17.411 1.00 88.75 109 LEU A N 1
ATOM 867 C CA . LEU A 1 109 ? 24.085 1.522 -16.867 1.00 88.75 109 LEU A CA 1
ATOM 868 C C . LEU A 1 109 ? 25.032 2.731 -16.818 1.00 88.75 109 LEU A C 1
ATOM 870 O O . LEU A 1 109 ? 24.580 3.872 -16.689 1.00 88.75 109 LEU A O 1
ATOM 874 N N . LYS A 1 110 ? 26.349 2.516 -16.940 1.00 90.00 110 LYS A N 1
ATOM 875 C CA . LYS A 1 110 ? 27.344 3.594 -16.929 1.00 90.00 110 LYS A CA 1
ATOM 876 C C . LYS A 1 110 ? 27.088 4.580 -18.073 1.00 90.00 110 LYS A C 1
ATOM 878 O O . LYS A 1 110 ? 27.034 4.219 -19.248 1.00 90.00 110 LYS A O 1
ATOM 883 N N . GLY A 1 111 ? 26.942 5.855 -17.712 1.00 90.00 111 GLY A N 1
ATOM 884 C CA . GLY A 1 111 ? 26.689 6.942 -18.662 1.00 90.00 111 GLY A CA 1
ATOM 885 C C . GLY A 1 111 ? 25.282 6.948 -19.271 1.00 90.00 111 GLY A C 1
ATOM 886 O O . GLY A 1 111 ? 25.056 7.678 -20.233 1.00 90.00 111 GLY A O 1
ATOM 887 N N . LYS A 1 112 ? 24.338 6.151 -18.749 1.00 90.81 112 LYS A N 1
ATOM 888 C CA . LYS A 1 112 ? 22.928 6.181 -19.162 1.00 90.81 112 LYS A CA 1
ATOM 889 C C . LYS A 1 112 ? 22.122 7.151 -18.298 1.00 90.81 112 LYS A C 1
ATOM 891 O O . LYS A 1 112 ? 22.464 7.425 -17.150 1.00 90.81 112 LYS A O 1
ATOM 896 N N . THR A 1 113 ? 21.031 7.667 -18.855 1.00 90.50 113 THR A N 1
ATOM 897 C CA . THR A 1 113 ? 20.089 8.535 -18.137 1.00 90.50 113 THR A CA 1
ATOM 898 C C . THR A 1 113 ? 19.065 7.698 -17.379 1.00 90.50 113 THR A C 1
ATOM 900 O O . THR A 1 113 ? 18.542 6.721 -17.912 1.00 90.50 113 THR A O 1
ATOM 903 N N . ILE A 1 114 ? 18.758 8.103 -16.147 1.00 86.88 114 ILE A N 1
ATOM 904 C CA . ILE A 1 114 ? 17.817 7.406 -15.268 1.00 86.88 114 ILE A CA 1
ATOM 905 C C . ILE A 1 114 ? 16.493 8.173 -15.239 1.00 86.88 114 ILE A C 1
ATOM 907 O O . ILE A 1 114 ? 16.471 9.374 -14.972 1.00 86.88 114 ILE A O 1
ATOM 911 N N . GLY A 1 115 ? 15.389 7.470 -15.497 1.00 79.00 115 GLY A N 1
ATOM 912 C CA . GLY A 1 115 ? 14.038 7.974 -15.267 1.00 79.00 115 GLY A CA 1
ATOM 913 C C . GLY A 1 115 ? 13.526 7.521 -13.902 1.00 79.00 115 GLY A C 1
ATOM 914 O O . GLY A 1 115 ? 13.491 6.324 -13.628 1.00 79.00 115 GLY A O 1
ATOM 915 N N . CYS A 1 116 ? 13.102 8.465 -13.064 1.00 72.44 116 CYS A N 1
ATOM 916 C CA . CYS A 1 116 ? 12.515 8.179 -11.756 1.00 72.44 116 CYS A CA 1
ATOM 917 C C . CYS A 1 116 ? 11.078 8.705 -11.707 1.00 72.44 116 CYS A C 1
ATOM 919 O O . CYS A 1 116 ? 10.848 9.901 -11.875 1.00 72.44 116 CYS A O 1
ATOM 921 N N . GLY A 1 117 ? 10.115 7.818 -11.453 1.00 64.50 117 GLY A N 1
ATOM 922 C CA . GLY A 1 117 ? 8.740 8.195 -11.132 1.00 64.50 117 GLY A CA 1
ATOM 923 C C . GLY A 1 117 ? 8.573 8.285 -9.619 1.00 64.50 117 GLY A C 1
ATOM 924 O O . GLY A 1 117 ? 8.701 7.276 -8.933 1.00 64.50 117 GLY A O 1
ATOM 925 N N . GLY A 1 118 ? 8.314 9.482 -9.096 1.00 55.03 118 GLY A N 1
ATOM 926 C CA . GLY A 1 118 ? 8.062 9.704 -7.672 1.00 55.03 118 GLY A CA 1
ATOM 927 C C . GLY A 1 118 ? 6.648 10.215 -7.426 1.00 55.03 118 GLY A C 1
ATOM 928 O O . GLY A 1 118 ? 6.117 10.985 -8.224 1.00 55.03 118 GLY A O 1
ATOM 929 N N . ILE A 1 119 ? 6.054 9.829 -6.296 1.00 58.50 119 ILE A N 1
ATOM 930 C CA . ILE A 1 119 ? 4.906 10.551 -5.739 1.00 58.50 119 ILE A CA 1
ATOM 931 C C . ILE A 1 119 ? 5.489 11.774 -5.027 1.00 58.50 119 ILE A C 1
ATOM 933 O O . ILE A 1 119 ? 6.083 11.651 -3.957 1.00 58.50 119 ILE A O 1
ATOM 937 N N . THR A 1 120 ? 5.398 12.953 -5.642 1.00 46.72 120 THR A N 1
ATOM 938 C CA . THR A 1 120 ? 5.903 14.199 -5.056 1.00 46.72 120 THR A CA 1
ATOM 939 C C . THR A 1 120 ? 4.994 14.665 -3.922 1.00 46.72 120 THR A C 1
ATOM 941 O O . THR A 1 120 ? 4.068 15.447 -4.114 1.00 46.72 120 THR A O 1
ATOM 944 N N . VAL A 1 121 ? 5.303 14.221 -2.705 1.00 48.12 121 VAL A N 1
ATOM 945 C CA . VAL A 1 121 ? 4.926 14.922 -1.472 1.00 48.12 121 VAL A CA 1
ATOM 946 C C . VAL A 1 121 ? 6.151 15.733 -1.050 1.00 48.12 121 VAL A C 1
ATOM 948 O O . VAL A 1 121 ? 7.259 15.201 -1.034 1.00 48.12 121 VAL A O 1
ATOM 951 N N . ARG A 1 122 ? 5.989 17.035 -0.765 1.00 45.25 122 ARG A N 1
ATOM 952 C CA . ARG A 1 122 ? 7.094 17.998 -0.521 1.00 45.25 122 ARG A CA 1
ATOM 953 C C . ARG A 1 122 ? 8.075 17.591 0.591 1.00 45.25 122 ARG A C 1
ATOM 955 O O . ARG A 1 122 ? 9.146 18.181 0.698 1.00 45.25 122 ARG A O 1
ATOM 962 N N . LYS A 1 123 ? 7.730 16.589 1.392 1.00 41.19 123 LYS A N 1
ATOM 963 C CA . LYS A 1 123 ? 8.614 15.871 2.299 1.00 41.19 123 LYS A CA 1
ATOM 964 C C . LYS A 1 123 ? 7.936 14.533 2.582 1.00 41.19 123 LYS A C 1
ATOM 966 O O . LYS A 1 123 ? 6.816 14.521 3.071 1.00 41.19 123 LYS A O 1
ATOM 971 N N . LEU A 1 124 ? 8.585 13.418 2.277 1.00 45.12 124 LEU A N 1
ATOM 972 C CA . LEU A 1 124 ? 8.306 12.174 2.987 1.00 45.12 124 LEU A CA 1
ATOM 973 C C . LEU A 1 124 ? 9.341 12.129 4.114 1.00 45.12 124 LEU A C 1
ATOM 975 O O . LEU A 1 124 ? 10.453 11.672 3.865 1.00 45.12 124 LEU A O 1
ATOM 979 N N . PRO A 1 125 ? 9.046 12.624 5.331 1.00 51.12 125 PRO A N 1
ATOM 980 C CA . PRO A 1 125 ? 9.963 12.468 6.466 1.00 51.12 125 PRO A CA 1
ATOM 981 C C . PRO A 1 125 ? 10.100 10.998 6.909 1.00 51.12 125 PRO A C 1
ATOM 983 O O . PRO A 1 125 ? 10.814 10.704 7.855 1.00 51.12 125 PRO A O 1
ATOM 986 N N . PHE A 1 126 ? 9.397 10.088 6.232 1.00 46.59 126 PHE A N 1
ATOM 987 C CA . PHE A 1 126 ? 8.993 8.779 6.726 1.00 46.59 126 PHE A CA 1
ATOM 988 C C . PHE A 1 126 ? 9.949 7.630 6.384 1.00 46.59 126 PHE A C 1
ATOM 990 O O . PHE A 1 126 ? 9.692 6.500 6.764 1.00 46.59 126 PHE A O 1
ATOM 997 N N . CYS A 1 127 ? 11.003 7.885 5.604 1.00 49.72 127 CYS A N 1
ATOM 998 C CA . CYS A 1 127 ? 12.016 6.862 5.311 1.00 49.72 127 CYS A CA 1
ATOM 999 C C . CYS A 1 127 ? 13.442 7.459 5.249 1.00 49.72 127 CYS A C 1
ATOM 1001 O O . CYS A 1 127 ? 14.387 6.810 4.797 1.00 49.72 127 CYS A O 1
ATOM 1003 N N . SER A 1 128 ? 13.622 8.709 5.693 1.00 49.47 128 SER A N 1
ATOM 1004 C CA . SER A 1 128 ? 14.941 9.249 6.023 1.00 49.47 128 SER A CA 1
ATOM 1005 C C . SER A 1 128 ? 15.281 8.735 7.413 1.00 49.47 128 SER A C 1
ATOM 1007 O O . SER A 1 128 ? 14.802 9.300 8.394 1.00 49.47 128 SER A O 1
ATOM 1009 N N . GLY A 1 129 ? 16.032 7.632 7.478 1.00 43.66 129 GLY A N 1
ATOM 1010 C CA . GLY A 1 129 ? 16.487 7.038 8.736 1.00 43.66 129 GLY A CA 1
ATOM 1011 C C . GLY A 1 129 ? 17.131 8.064 9.681 1.00 43.66 129 GLY A C 1
ATOM 1012 O O . GLY A 1 129 ? 17.421 9.191 9.263 1.00 43.66 129 GLY A O 1
ATOM 1013 N N . PRO A 1 130 ? 17.361 7.703 10.956 1.00 37.38 130 PRO A N 1
ATOM 1014 C CA . PRO A 1 130 ? 17.930 8.629 11.923 1.00 37.38 130 PRO A CA 1
ATOM 1015 C C . PRO A 1 130 ? 19.225 9.208 11.354 1.00 37.38 130 PRO A C 1
ATOM 1017 O O . PRO A 1 130 ? 20.123 8.467 10.954 1.00 37.38 130 PRO A O 1
ATOM 1020 N N . SER A 1 131 ? 19.290 10.536 11.274 1.00 42.94 131 SER A N 1
ATOM 1021 C CA . SER A 1 131 ? 20.524 11.248 10.975 1.00 42.94 131 SER A CA 1
ATOM 1022 C C . SER A 1 131 ? 21.512 10.939 12.096 1.00 42.94 131 SER A C 1
ATOM 1024 O O . SER A 1 131 ? 21.380 11.483 13.194 1.00 42.94 131 SER A O 1
ATOM 1026 N N . SER A 1 132 ? 22.424 10.004 11.829 1.00 38.84 132 SER A N 1
ATOM 1027 C CA . SER A 1 132 ? 23.638 9.768 12.612 1.00 38.84 132 SER A CA 1
ATOM 1028 C C . SER A 1 132 ? 24.560 10.974 12.548 1.00 38.84 132 SER A C 1
ATOM 1030 O O . SER A 1 132 ? 24.727 11.479 11.410 1.00 38.84 132 SER A O 1
#

Sequence (132 aa):
DELVYRMYNVTFAQYLTATAGQRFDPPLQFEIVPVSLESLSEKALKEEVDFFFSSSAVFSCMAAENKAQPLVTIINRREARGHIYELDKYGGVIFTLATNEHINTLEDLKGKTIGCGGITVRKLPFCSGPSS